Protein AF-A0A4R4TGH1-F1 (afdb_monomer_lite)

Foldseek 3Di:
DDDDPPPPVDCVVVLLVVLQVLLQLLLVLQLLVVCVVVVNAPPDDQDPVNVVVSVCSRCVSSVVSNVVSVVLVVCCVVVVDPPVVSVVVVVVVSVVSCVVSVNPDVVSSVVSVCVRVVPD

pLDDT: mean 81.77, std 14.86, range [35.5, 95.19]

Organism: NCBI:txid402648

Secondary structure (DSSP, 8-state):
----------HHHHHHHHHHHHHHHHHHHHHHHHHHHHT--TTS---HHHHHHHHHHHHHHHHHHHHHHHHHHHHHHTTSS-HHHHHHHHHHHHHHHHHHTT--SHHHHHHHHHHHTT--

Radius of gyration: 18.56 Å; chains: 1; bounding box: 61×30×47 Å

Structure (mmCIF, N/CA/C/O backbone):
data_AF-A0A4R4TGH1-F1
#
_entry.id   AF-A0A4R4TGH1-F1
#
loop_
_atom_site.group_PDB
_atom_site.id
_atom_site.type_symbol
_atom_site.label_atom_id
_atom_site.label_alt_id
_atom_site.label_comp_id
_atom_site.label_asym_id
_atom_site.label_entity_id
_atom_site.label_seq_id
_atom_site.pdbx_PDB_ins_code
_atom_site.Cartn_x
_atom_site.Cartn_y
_atom_site.Cartn_z
_atom_site.occupancy
_atom_site.B_iso_or_equiv
_atom_site.auth_seq_id
_atom_site.auth_comp_id
_atom_site.auth_asym_id
_atom_site.auth_atom_id
_atom_site.pdbx_PDB_model_num
ATOM 1 N N . MET A 1 1 ? 42.686 -12.532 -4.800 1.00 55.31 1 MET A N 1
ATOM 2 C CA . MET A 1 1 ? 41.996 -11.251 -4.507 1.00 55.31 1 MET A CA 1
ATOM 3 C C . MET A 1 1 ? 42.552 -10.219 -5.478 1.00 55.31 1 MET A C 1
ATOM 5 O O . MET A 1 1 ? 43.760 -10.275 -5.678 1.00 55.31 1 MET A O 1
ATOM 9 N N . PRO A 1 2 ? 41.733 -9.407 -6.171 1.00 48.12 2 PRO A N 1
ATOM 10 C CA . PRO A 1 2 ? 40.623 -8.595 -5.648 1.00 48.12 2 PRO A CA 1
ATOM 11 C C . PRO A 1 2 ? 39.264 -9.034 -6.239 1.00 48.12 2 PRO A C 1
ATOM 13 O O . PRO A 1 2 ? 39.222 -9.663 -7.284 1.00 48.12 2 PRO A O 1
ATOM 16 N N . GLY A 1 3 ? 38.116 -8.861 -5.589 1.00 48.56 3 GLY A N 1
ATOM 17 C CA . GLY A 1 3 ? 37.700 -7.677 -4.844 1.00 48.56 3 GLY A CA 1
ATOM 18 C C . GLY A 1 3 ? 36.725 -6.895 -5.723 1.00 48.56 3 GLY A C 1
ATOM 19 O O . GLY A 1 3 ? 37.074 -5.852 -6.255 1.00 48.56 3 GLY A O 1
ATOM 20 N N . GLY A 1 4 ? 35.533 -7.450 -5.925 1.00 35.50 4 GLY A N 1
ATOM 21 C CA . GLY A 1 4 ? 34.430 -6.779 -6.593 1.00 35.50 4 GLY A CA 1
ATOM 22 C C . GLY A 1 4 ? 33.184 -7.080 -5.791 1.00 35.50 4 GLY A C 1
ATOM 23 O O . GLY A 1 4 ? 32.530 -8.086 -6.043 1.00 35.50 4 GLY A O 1
ATOM 24 N N . ASN A 1 5 ? 32.918 -6.258 -4.774 1.00 50.31 5 ASN A N 1
ATOM 25 C CA . ASN A 1 5 ? 31.592 -6.172 -4.184 1.00 50.31 5 ASN A CA 1
ATOM 26 C C . ASN A 1 5 ? 30.646 -5.829 -5.326 1.00 50.31 5 ASN A C 1
ATOM 28 O O . ASN A 1 5 ? 30.529 -4.672 -5.729 1.00 50.31 5 ASN A O 1
ATOM 32 N N . GLU A 1 6 ? 30.015 -6.858 -5.873 1.00 45.34 6 GLU A N 1
ATOM 33 C CA . GLU A 1 6 ? 28.875 -6.725 -6.750 1.00 45.34 6 GLU A CA 1
ATOM 34 C C . GLU A 1 6 ? 27.712 -6.283 -5.858 1.00 45.34 6 GLU A C 1
ATOM 36 O O . GLU A 1 6 ? 26.822 -7.050 -5.504 1.00 45.34 6 GLU A O 1
ATOM 41 N N . ASN A 1 7 ? 27.763 -5.016 -5.446 1.00 49.09 7 ASN A N 1
ATOM 42 C CA . ASN A 1 7 ? 26.604 -4.254 -5.028 1.00 49.09 7 ASN A CA 1
ATOM 43 C C . ASN A 1 7 ? 25.741 -4.114 -6.291 1.00 49.09 7 ASN A C 1
ATOM 45 O O . ASN A 1 7 ? 25.708 -3.076 -6.946 1.00 49.09 7 ASN A O 1
ATOM 49 N N . ARG A 1 8 ? 25.104 -5.212 -6.714 1.00 47.88 8 ARG A N 1
ATOM 50 C CA . ARG A 1 8 ? 23.923 -5.114 -7.556 1.00 47.88 8 ARG A CA 1
ATOM 51 C C . ARG A 1 8 ? 22.886 -4.519 -6.635 1.00 47.88 8 ARG A C 1
ATOM 53 O O . ARG A 1 8 ? 22.317 -5.238 -5.822 1.00 47.88 8 ARG A O 1
ATOM 60 N N . ASP A 1 9 ? 22.717 -3.207 -6.723 1.00 50.16 9 ASP A N 1
ATOM 61 C CA . ASP A 1 9 ? 21.556 -2.512 -6.197 1.00 50.16 9 ASP A CA 1
ATOM 62 C C . ASP A 1 9 ? 20.331 -3.321 -6.626 1.00 50.16 9 ASP A C 1
ATOM 64 O O . ASP A 1 9 ? 19.939 -3.307 -7.791 1.00 50.16 9 ASP A O 1
ATOM 68 N N . GLU A 1 10 ? 19.795 -4.147 -5.730 1.00 52.00 10 GLU A N 1
ATOM 69 C CA . GLU A 1 10 ? 18.596 -4.916 -5.993 1.00 52.00 10 GLU A CA 1
ATOM 70 C C . GLU A 1 10 ? 17.428 -3.958 -5.762 1.00 52.00 10 GLU A C 1
ATOM 72 O O . GLU A 1 10 ? 17.018 -3.765 -4.613 1.00 52.00 10 GLU A O 1
ATOM 77 N N . PRO A 1 11 ? 16.791 -3.395 -6.811 1.00 58.25 11 PRO A N 1
ATOM 78 C CA . PRO A 1 11 ? 15.574 -2.613 -6.620 1.00 58.25 11 PRO A CA 1
ATOM 79 C C . PRO A 1 11 ? 14.442 -3.467 -6.022 1.00 58.25 11 PRO A C 1
ATOM 81 O O . PRO A 1 11 ? 13.392 -2.940 -5.682 1.00 58.25 11 PRO A O 1
ATOM 84 N N . GLY A 1 12 ? 14.636 -4.786 -5.873 1.00 70.75 12 GLY A N 1
ATOM 85 C CA . GLY A 1 12 ? 13.684 -5.702 -5.259 1.00 70.75 12 GLY A CA 1
ATOM 86 C C . GLY A 1 12 ? 13.254 -5.276 -3.858 1.00 70.75 12 GLY A C 1
ATOM 87 O O . GLY A 1 12 ? 12.053 -5.247 -3.605 1.00 70.75 12 GLY A O 1
ATOM 88 N N . LEU A 1 13 ? 14.190 -4.891 -2.981 1.00 80.38 13 LEU A N 1
ATOM 89 C CA . LEU A 1 13 ? 13.850 -4.510 -1.605 1.00 80.38 13 LEU A CA 1
ATOM 90 C C . LEU A 1 13 ? 13.106 -3.171 -1.554 1.00 80.38 13 LEU A C 1
ATOM 92 O O . LEU A 1 13 ? 12.076 -3.062 -0.896 1.00 80.38 13 LEU A O 1
ATOM 96 N N . ALA A 1 14 ? 13.595 -2.164 -2.281 1.00 83.69 14 ALA A N 1
ATOM 97 C CA . ALA A 1 14 ? 12.960 -0.850 -2.325 1.00 83.69 14 ALA A CA 1
ATOM 98 C C . ALA A 1 14 ? 11.541 -0.928 -2.912 1.00 83.69 14 ALA A C 1
ATOM 100 O O . ALA A 1 14 ? 10.605 -0.368 -2.349 1.00 83.69 14 ALA A O 1
ATOM 101 N N . LEU A 1 15 ? 11.351 -1.676 -4.005 1.00 84.31 15 LEU A N 1
ATOM 102 C CA . LEU A 1 15 ? 10.029 -1.862 -4.610 1.00 84.31 15 LEU A CA 1
ATOM 103 C C . LEU A 1 15 ? 9.101 -2.647 -3.685 1.00 84.31 15 LEU A C 1
ATOM 105 O O . LEU A 1 15 ? 7.942 -2.274 -3.540 1.00 84.31 15 LEU A O 1
ATOM 109 N N . PHE A 1 16 ? 9.609 -3.694 -3.032 1.00 88.38 16 PHE A N 1
ATOM 110 C CA . PHE A 1 16 ? 8.865 -4.431 -2.014 1.00 88.38 16 PHE A CA 1
ATOM 111 C C . PHE A 1 16 ? 8.378 -3.499 -0.899 1.00 88.38 16 PHE A C 1
ATOM 113 O O . PHE A 1 16 ? 7.194 -3.512 -0.568 1.00 88.38 16 PHE A O 1
ATOM 120 N N . LEU A 1 17 ? 9.260 -2.638 -0.382 1.00 89.94 17 LEU A N 1
ATOM 121 C CA . LEU A 1 17 ? 8.922 -1.662 0.651 1.00 89.94 17 LEU A CA 1
ATOM 122 C C . LEU A 1 17 ? 7.838 -0.683 0.195 1.00 89.94 17 LEU A C 1
ATOM 124 O O . LEU A 1 17 ? 6.905 -0.444 0.954 1.00 89.94 17 LEU A O 1
ATOM 128 N N . VAL A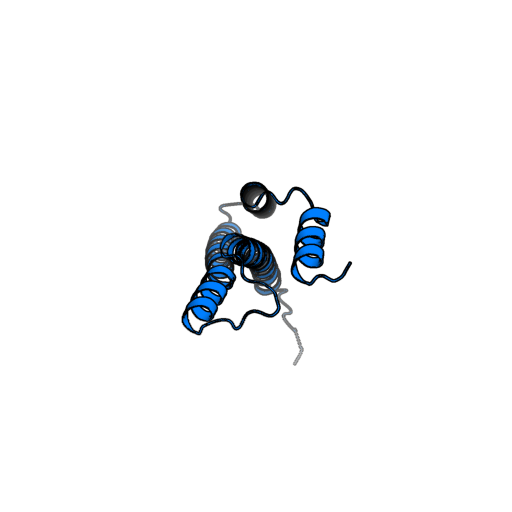 1 18 ? 7.901 -0.165 -1.035 1.00 91.12 18 VAL A N 1
ATOM 129 C CA . VAL A 1 18 ? 6.873 0.755 -1.557 1.00 91.12 18 VAL A CA 1
ATOM 130 C C . VAL A 1 18 ? 5.488 0.101 -1.561 1.00 91.12 18 VAL A C 1
ATOM 132 O O . VAL A 1 18 ? 4.521 0.705 -1.099 1.00 91.12 18 VAL A O 1
ATOM 135 N N . TRP A 1 19 ? 5.379 -1.147 -2.025 1.00 93.19 19 TRP A N 1
ATOM 136 C CA . TRP A 1 19 ? 4.102 -1.870 -2.015 1.00 93.19 19 TRP A CA 1
ATOM 137 C C . TRP A 1 19 ? 3.637 -2.237 -0.603 1.00 93.19 19 TRP A C 1
ATOM 139 O O . TRP A 1 19 ? 2.437 -2.185 -0.334 1.00 93.19 19 TRP A O 1
ATOM 149 N N . CYS A 1 20 ? 4.564 -2.564 0.304 1.00 91.56 20 CYS A N 1
ATOM 150 C CA . CYS A 1 20 ? 4.252 -2.782 1.716 1.00 91.56 20 CYS A CA 1
ATOM 151 C C . CYS A 1 20 ? 3.681 -1.526 2.368 1.00 91.56 20 CYS A C 1
ATOM 153 O O . CYS A 1 20 ? 2.642 -1.609 3.014 1.00 91.56 20 CYS A O 1
ATOM 155 N N . VAL A 1 21 ? 4.327 -0.373 2.173 1.00 92.50 21 VAL A N 1
ATOM 156 C CA . VAL A 1 21 ? 3.865 0.908 2.720 1.00 92.50 21 VAL A CA 1
ATOM 157 C C . VAL A 1 21 ? 2.488 1.249 2.164 1.00 92.50 21 VAL A C 1
ATOM 159 O O . VAL A 1 21 ? 1.587 1.552 2.938 1.00 92.50 21 VAL A O 1
ATOM 162 N N . LEU A 1 22 ? 2.286 1.122 0.849 1.00 92.69 22 LEU A N 1
ATOM 163 C CA . LEU A 1 22 ? 0.984 1.384 0.235 1.00 92.69 22 LEU A CA 1
ATOM 164 C C . LEU A 1 22 ? -0.111 0.478 0.813 1.00 92.69 22 LEU A C 1
ATOM 166 O O . LEU A 1 22 ? -1.181 0.956 1.183 1.00 92.69 22 LEU A O 1
ATOM 170 N N . GLY A 1 23 ? 0.159 -0.823 0.927 1.00 93.06 23 GLY A N 1
ATOM 171 C CA . GLY A 1 23 ? -0.799 -1.761 1.501 1.00 93.06 23 GLY A CA 1
ATOM 172 C C . GLY A 1 23 ? -1.068 -1.527 2.978 1.00 93.06 23 GLY A C 1
ATOM 173 O O . GLY A 1 23 ? -2.207 -1.679 3.405 1.00 93.06 23 GLY A O 1
ATOM 174 N N . PHE A 1 24 ? -0.057 -1.114 3.738 1.00 93.38 24 PHE A N 1
ATOM 175 C CA . PHE A 1 24 ? -0.217 -0.804 5.150 1.00 93.38 24 PHE A CA 1
ATOM 176 C C . PHE A 1 24 ? -1.074 0.443 5.346 1.00 93.38 24 PHE A C 1
ATOM 178 O O . PHE A 1 24 ? -1.988 0.415 6.158 1.00 93.38 24 PHE A O 1
ATOM 185 N N . VAL A 1 25 ? -0.847 1.500 4.559 1.00 91.56 25 VAL A N 1
ATOM 186 C CA . VAL A 1 25 ? -1.680 2.713 4.583 1.00 91.56 25 VAL A CA 1
ATOM 187 C C . VAL A 1 25 ? -3.139 2.365 4.276 1.00 91.56 25 VAL A C 1
ATOM 189 O O . VAL A 1 25 ? -4.026 2.723 5.041 1.00 91.56 25 VAL A O 1
ATOM 192 N N . VAL A 1 26 ? -3.390 1.592 3.215 1.00 92.44 26 VAL A N 1
ATOM 193 C CA . VAL A 1 26 ? -4.748 1.154 2.840 1.00 92.44 26 VAL A CA 1
ATOM 194 C C . VAL A 1 26 ? -5.392 0.296 3.936 1.00 92.44 26 VAL A C 1
ATOM 196 O O . VAL A 1 26 ? -6.541 0.530 4.304 1.00 92.44 26 VAL A O 1
ATOM 199 N N . GLY A 1 27 ? -4.667 -0.692 4.470 1.00 92.81 27 GLY A N 1
ATOM 200 C CA . GLY A 1 27 ? -5.164 -1.570 5.533 1.00 92.81 27 GLY A CA 1
ATOM 201 C C . GLY A 1 27 ? -5.422 -0.833 6.843 1.00 92.81 27 GLY A C 1
ATOM 202 O O . GLY A 1 27 ? -6.414 -1.097 7.519 1.00 92.81 27 GLY A O 1
ATOM 203 N N . TRP A 1 28 ? -4.578 0.140 7.174 1.00 90.56 28 TRP A N 1
ATOM 204 C CA . TRP A 1 28 ? -4.757 0.996 8.337 1.00 90.56 28 TRP A CA 1
ATOM 205 C C . TRP A 1 28 ? -6.015 1.858 8.213 1.00 90.56 28 TRP A C 1
ATOM 207 O O . TRP A 1 28 ? -6.858 1.839 9.107 1.00 90.56 28 TRP A O 1
ATOM 217 N N . THR A 1 29 ? -6.197 2.554 7.088 1.00 90.00 29 THR A N 1
ATOM 218 C CA . THR A 1 29 ? -7.408 3.353 6.840 1.00 90.00 29 THR A CA 1
ATOM 219 C C . THR A 1 29 ? -8.672 2.493 6.901 1.00 90.00 29 THR A C 1
ATOM 221 O O . THR A 1 29 ? -9.672 2.900 7.491 1.00 90.00 29 THR A O 1
ATOM 224 N N . LEU A 1 30 ? -8.638 1.273 6.350 1.00 90.62 30 LEU A N 1
ATOM 225 C CA . LEU A 1 30 ? -9.757 0.335 6.469 1.00 90.62 30 LEU A CA 1
ATOM 226 C C . LEU A 1 30 ? -10.049 -0.044 7.923 1.00 90.62 30 LEU A C 1
ATOM 228 O O . LEU A 1 30 ? -11.217 -0.113 8.294 1.00 90.62 30 LEU A O 1
ATOM 232 N N . ASN A 1 31 ? -9.021 -0.258 8.743 1.00 91.06 31 ASN A N 1
ATOM 233 C CA . ASN A 1 31 ? -9.192 -0.553 10.164 1.00 91.06 31 ASN A CA 1
ATOM 234 C C . ASN A 1 31 ? -9.834 0.603 10.927 1.00 91.06 31 ASN A C 1
ATOM 236 O O . ASN A 1 31 ? -10.767 0.364 11.689 1.00 91.06 31 ASN A O 1
ATOM 240 N N . VAL A 1 32 ? -9.386 1.840 10.696 1.00 87.19 32 VAL A N 1
ATOM 241 C CA . VAL A 1 32 ? -9.985 3.030 11.323 1.00 87.19 32 VAL A CA 1
ATOM 242 C C . VAL A 1 32 ? -11.470 3.118 10.975 1.00 87.19 32 VAL A C 1
ATOM 244 O O . VAL A 1 32 ? -12.314 3.286 11.853 1.00 87.19 32 VAL A O 1
ATOM 247 N N . ARG A 1 33 ? -11.818 2.917 9.702 1.00 86.81 33 ARG A N 1
ATOM 248 C CA . ARG A 1 33 ? -13.214 2.943 9.247 1.00 86.81 33 ARG A CA 1
ATOM 249 C C . ARG A 1 33 ? -14.039 1.790 9.783 1.00 86.81 33 ARG A C 1
ATOM 251 O O . ARG A 1 33 ? -15.199 1.981 10.134 1.00 86.81 33 ARG A O 1
ATOM 258 N N . TYR A 1 34 ? -13.446 0.606 9.858 1.00 88.12 34 TYR A N 1
ATOM 259 C CA . TYR A 1 34 ? -14.084 -0.552 10.459 1.00 88.12 34 TYR A CA 1
ATOM 260 C C . TYR A 1 34 ? -14.397 -0.287 11.937 1.00 88.12 34 TYR A C 1
ATOM 262 O O . TYR A 1 34 ? -15.550 -0.441 12.337 1.00 88.12 34 TYR A O 1
ATOM 270 N N . ALA A 1 35 ? -13.430 0.215 12.712 1.00 87.25 35 ALA A N 1
ATOM 271 C CA . ALA A 1 35 ? -13.629 0.590 14.111 1.00 87.25 35 ALA A CA 1
ATOM 272 C C . ALA A 1 35 ? -14.737 1.644 14.268 1.00 87.25 35 ALA A C 1
ATOM 274 O O . ALA A 1 35 ? -15.674 1.431 15.035 1.00 87.25 35 ALA A O 1
ATOM 275 N N . GLN A 1 36 ? -14.703 2.715 13.464 1.00 85.44 36 GLN A N 1
ATOM 276 C CA . GLN A 1 36 ? -15.749 3.745 13.446 1.00 85.44 36 GLN A CA 1
ATOM 277 C C . GLN A 1 36 ? -17.134 3.168 13.116 1.00 85.44 36 GLN A C 1
ATOM 279 O O . GLN A 1 36 ? -18.117 3.521 13.761 1.00 85.44 36 GLN A O 1
ATOM 284 N N . SER A 1 37 ? -17.224 2.261 12.138 1.00 86.12 37 SER A N 1
ATOM 285 C CA . SER A 1 37 ? -18.494 1.636 11.739 1.00 86.12 37 SER A CA 1
ATOM 286 C C . SER A 1 37 ? -19.068 0.700 12.804 1.00 86.12 37 SER A C 1
ATOM 288 O O . SER A 1 37 ? -20.285 0.561 12.909 1.00 86.12 37 SER A O 1
ATOM 290 N N . MET A 1 38 ? -18.194 0.087 13.604 1.00 87.00 38 MET A N 1
ATOM 291 C CA . MET A 1 38 ? -18.558 -0.806 14.702 1.00 87.00 38 MET A CA 1
ATOM 292 C C . MET A 1 38 ? -18.759 -0.058 16.026 1.00 87.00 38 MET A C 1
ATOM 294 O O . MET A 1 38 ? -19.155 -0.678 17.009 1.00 87.00 38 MET A O 1
ATOM 298 N N . GLY A 1 39 ? -18.498 1.254 16.057 1.00 84.94 39 GLY A N 1
ATOM 299 C CA . GLY A 1 39 ? -18.573 2.069 17.268 1.00 84.94 39 GLY A CA 1
ATOM 300 C C . GLY A 1 39 ? -17.518 1.712 18.316 1.00 84.94 39 GLY A C 1
ATOM 301 O O . GLY A 1 39 ? -17.761 1.954 19.491 1.00 84.94 39 GLY A O 1
ATOM 302 N N . ILE A 1 40 ? -16.388 1.125 17.900 1.00 84.56 40 ILE A N 1
ATOM 303 C CA . ILE A 1 40 ? -15.290 0.732 18.791 1.00 84.56 40 ILE A CA 1
ATOM 304 C C . ILE A 1 40 ? -14.461 1.978 19.108 1.00 84.56 40 ILE A C 1
ATOM 306 O O . ILE A 1 40 ? -13.848 2.568 18.213 1.00 84.56 40 ILE A O 1
ATOM 310 N N . GLY A 1 41 ? -14.471 2.379 20.373 1.00 79.88 41 GLY A N 1
ATOM 311 C CA . GLY A 1 41 ? -13.649 3.449 20.915 1.00 79.88 41 GLY A CA 1
ATOM 312 C C . GLY A 1 41 ? -12.252 2.972 21.336 1.00 79.88 41 GLY A C 1
ATOM 313 O O . GLY A 1 41 ? -12.008 1.775 21.477 1.00 79.88 41 GLY A O 1
ATOM 314 N N . PRO A 1 42 ? -11.319 3.906 21.584 1.00 74.69 42 PRO A N 1
ATOM 315 C CA . PRO A 1 42 ? -9.950 3.583 21.994 1.00 74.69 42 PRO A CA 1
ATOM 316 C C . PRO A 1 42 ? -9.855 2.900 23.369 1.00 74.69 42 PRO A C 1
ATOM 318 O O . PRO A 1 42 ? -8.848 2.258 23.657 1.00 74.69 42 PRO A O 1
ATOM 321 N N . GLU A 1 43 ? -10.887 3.022 24.209 1.00 78.62 43 GLU A N 1
ATOM 322 C CA . GLU A 1 43 ? -10.947 2.398 25.539 1.00 78.62 43 GLU A CA 1
ATOM 323 C C . GLU A 1 43 ? -11.695 1.055 25.548 1.00 78.62 43 GLU A C 1
ATOM 325 O O . GLU A 1 43 ? -11.738 0.383 26.579 1.00 78.62 43 GLU A O 1
ATOM 330 N N . ASP A 1 44 ? -12.274 0.649 24.414 1.00 82.25 44 ASP A N 1
ATOM 331 C CA . ASP A 1 44 ? -13.037 -0.591 24.334 1.00 82.25 44 ASP A CA 1
ATOM 332 C C . ASP A 1 44 ? -12.109 -1.809 24.308 1.00 82.25 44 ASP A C 1
ATOM 334 O O . ASP A 1 44 ? -11.108 -1.869 23.586 1.00 82.25 44 ASP A O 1
ATOM 338 N N . GLU A 1 45 ? -12.468 -2.828 25.086 1.00 83.62 45 GLU A N 1
ATOM 339 C CA . GLU A 1 45 ? -11.719 -4.076 25.131 1.00 83.62 45 GLU A CA 1
ATOM 340 C C . GLU A 1 45 ? -11.958 -4.871 23.837 1.00 83.62 45 GLU A C 1
ATOM 342 O O . GLU A 1 45 ? -13.064 -5.342 23.558 1.00 83.62 45 GLU A O 1
ATOM 347 N N . ILE A 1 46 ? -10.911 -5.010 23.019 1.00 84.06 46 ILE A N 1
ATOM 348 C CA . ILE A 1 46 ? -10.998 -5.705 21.732 1.00 84.06 46 ILE A CA 1
ATOM 349 C C . ILE A 1 46 ? -11.088 -7.213 21.975 1.00 84.06 46 ILE A C 1
ATOM 351 O O . ILE A 1 46 ? -10.164 -7.833 22.509 1.00 84.06 46 ILE A O 1
ATOM 355 N N . SER A 1 47 ? -12.183 -7.830 21.527 1.00 88.62 47 SER A N 1
ATOM 356 C CA . SER A 1 47 ? -12.336 -9.284 21.618 1.00 88.62 47 SER A CA 1
ATOM 357 C C . SER A 1 47 ? -11.319 -10.012 20.727 1.00 88.62 47 SER A C 1
ATOM 359 O O . SER A 1 47 ? -10.862 -9.488 19.709 1.00 88.62 47 SER A O 1
ATOM 361 N N . GLY A 1 48 ? -10.988 -11.266 21.053 1.00 89.06 48 GLY A N 1
ATOM 362 C CA . GLY A 1 48 ? -10.068 -12.063 20.228 1.00 89.06 48 GLY A CA 1
ATOM 363 C C . GLY A 1 48 ? -10.531 -12.216 18.770 1.00 89.06 48 GLY A C 1
ATOM 364 O O . GLY A 1 48 ? -9.711 -12.216 17.852 1.00 89.06 48 GLY A O 1
ATOM 365 N N . GLU A 1 49 ? -11.845 -12.277 18.541 1.00 88.38 49 GLU A N 1
ATOM 366 C CA . GLU A 1 49 ? -12.429 -12.309 17.195 1.00 88.38 49 GLU A CA 1
ATOM 367 C C . GLU A 1 49 ? -12.243 -10.974 16.465 1.00 88.38 49 GLU A C 1
ATOM 369 O O . GLU A 1 49 ? -11.833 -10.956 15.304 1.00 88.38 49 GLU A O 1
ATOM 374 N N . GLN A 1 50 ? -12.473 -9.850 17.149 1.00 87.88 50 GLN A N 1
ATOM 375 C CA . GLN A 1 50 ? -12.245 -8.522 16.580 1.00 87.88 50 GLN A CA 1
ATOM 376 C C . GLN A 1 50 ? -10.770 -8.320 16.233 1.00 87.88 50 GLN A C 1
ATOM 378 O O . GLN A 1 50 ? -10.467 -7.846 15.141 1.00 87.88 50 GLN A O 1
ATOM 383 N N . PHE A 1 51 ? -9.847 -8.750 17.097 1.00 90.25 51 PHE A N 1
ATOM 384 C CA . PHE A 1 51 ? -8.411 -8.686 16.825 1.00 90.25 51 PHE A CA 1
ATOM 385 C C . PHE A 1 51 ? -8.023 -9.460 15.557 1.00 90.25 51 PHE A C 1
ATOM 387 O O . PHE A 1 51 ? -7.222 -8.980 14.746 1.00 90.25 51 PHE A O 1
ATOM 394 N N . ALA A 1 52 ? -8.614 -10.641 15.348 1.00 92.44 52 ALA A N 1
ATOM 395 C CA . ALA A 1 52 ? -8.405 -11.413 14.129 1.00 92.44 52 ALA A CA 1
ATOM 396 C C . ALA A 1 52 ? -8.908 -10.651 12.891 1.00 92.44 52 ALA A C 1
ATOM 398 O O . ALA A 1 52 ? -8.198 -10.581 11.886 1.00 92.44 52 ALA A O 1
ATOM 399 N N . VAL A 1 53 ? -10.084 -10.021 12.973 1.00 92.75 53 VAL A N 1
ATOM 400 C CA . VAL A 1 53 ? -10.634 -9.199 11.883 1.00 92.75 53 VAL A CA 1
ATOM 401 C C . VAL A 1 53 ? -9.745 -7.985 11.595 1.00 92.75 53 VAL A C 1
ATOM 403 O O . VAL A 1 53 ? -9.356 -7.797 10.443 1.00 92.75 53 VAL A O 1
ATOM 406 N N . PHE A 1 54 ? -9.336 -7.224 12.615 1.00 90.56 54 PHE A N 1
ATOM 407 C CA . PHE A 1 54 ? -8.417 -6.085 12.473 1.00 90.56 54 PHE A CA 1
ATOM 408 C C . PHE A 1 54 ? -7.087 -6.492 11.825 1.00 90.56 54 PHE A C 1
ATOM 410 O O . PHE A 1 54 ? -6.561 -5.790 10.958 1.00 90.56 54 PHE A O 1
ATOM 417 N N . SER A 1 55 ? -6.551 -7.654 12.202 1.00 93.06 55 SER A N 1
ATOM 418 C CA . SER A 1 55 ? -5.315 -8.188 11.624 1.00 93.06 55 SER A CA 1
ATOM 419 C C . SER A 1 55 ? -5.488 -8.554 10.148 1.00 93.06 55 SER A C 1
ATOM 421 O O . SER A 1 55 ? -4.624 -8.249 9.325 1.00 93.06 55 SER A O 1
ATOM 423 N N . VAL A 1 56 ? -6.611 -9.184 9.787 1.00 95.19 56 VAL A N 1
ATOM 424 C CA . VAL A 1 56 ? -6.913 -9.539 8.393 1.00 95.19 56 VAL A CA 1
ATOM 425 C C . VAL A 1 56 ? -7.112 -8.286 7.548 1.00 95.19 56 VAL A C 1
ATOM 427 O O . VAL A 1 56 ? -6.531 -8.196 6.470 1.00 95.19 56 VAL A O 1
ATOM 430 N N . ILE A 1 57 ? -7.875 -7.308 8.034 1.00 93.38 57 ILE A N 1
ATOM 431 C CA . ILE A 1 57 ? -8.107 -6.043 7.329 1.00 93.38 57 ILE A CA 1
ATOM 432 C C . ILE A 1 57 ? -6.787 -5.284 7.120 1.00 93.38 57 ILE A C 1
ATOM 434 O O . ILE A 1 57 ? -6.567 -4.738 6.039 1.00 93.38 57 ILE A O 1
ATOM 438 N N . LEU A 1 58 ? -5.873 -5.315 8.095 1.00 92.19 58 LEU A N 1
ATOM 439 C CA . LEU A 1 58 ? -4.559 -4.680 7.974 1.00 92.19 58 LEU A CA 1
ATOM 440 C C . LEU A 1 58 ? -3.655 -5.376 6.948 1.00 92.19 58 LEU A C 1
ATOM 442 O O . LEU A 1 58 ? -3.010 -4.726 6.127 1.00 92.19 58 LEU A O 1
ATOM 446 N N . LEU A 1 59 ? -3.571 -6.708 7.010 1.00 93.38 59 LEU A N 1
ATOM 447 C CA . LEU A 1 59 ? -2.571 -7.482 6.269 1.00 93.38 59 LEU A CA 1
ATOM 448 C C . LEU A 1 59 ? -3.046 -7.928 4.882 1.00 93.38 59 LEU A C 1
ATOM 450 O O . LEU A 1 59 ? -2.219 -8.133 3.985 1.00 93.38 59 LEU A O 1
ATOM 454 N N . ALA A 1 60 ? -4.355 -8.078 4.668 1.00 93.94 60 ALA A N 1
ATOM 455 C CA . ALA A 1 60 ? -4.887 -8.507 3.380 1.00 93.94 60 ALA A CA 1
ATOM 456 C C . ALA A 1 60 ? -4.494 -7.544 2.241 1.00 93.94 60 ALA A C 1
ATOM 458 O O . ALA A 1 60 ? -3.957 -8.037 1.241 1.00 93.94 60 ALA A O 1
ATOM 459 N N . PRO A 1 61 ? -4.626 -6.206 2.373 1.00 92.62 61 PRO A N 1
ATOM 460 C CA . PRO A 1 61 ? -4.190 -5.269 1.340 1.00 92.62 61 PRO A CA 1
ATOM 461 C C . PRO A 1 61 ? -2.694 -5.377 1.039 1.00 92.62 61 PRO A C 1
ATOM 463 O O . PRO A 1 61 ? -2.317 -5.462 -0.129 1.00 92.62 61 PRO A O 1
ATOM 466 N N . VAL A 1 62 ? -1.842 -5.478 2.069 1.00 94.06 62 VAL A N 1
ATOM 467 C CA . VAL A 1 62 ? -0.388 -5.683 1.913 1.00 94.06 62 VAL A CA 1
ATOM 468 C C . VAL A 1 62 ? -0.105 -6.900 1.034 1.00 94.06 62 VAL A C 1
ATOM 470 O O . VAL A 1 62 ? 0.657 -6.816 0.069 1.00 94.06 62 VAL A O 1
ATOM 473 N N . SER A 1 63 ? -0.768 -8.026 1.308 1.00 92.25 63 SER A N 1
ATOM 474 C CA . SER A 1 63 ? -0.579 -9.254 0.531 1.00 92.25 63 SER A CA 1
ATOM 475 C C . SER A 1 63 ? -0.988 -9.104 -0.942 1.00 92.25 63 SER A C 1
ATOM 477 O O . SER A 1 63 ? -0.307 -9.625 -1.831 1.00 92.25 63 SER A O 1
ATOM 479 N N . VAL A 1 64 ? -2.071 -8.369 -1.219 1.00 94.31 64 VAL A N 1
ATOM 480 C CA . VAL A 1 64 ? -2.579 -8.129 -2.577 1.00 94.31 64 VAL A CA 1
ATOM 481 C C . VAL A 1 64 ? -1.616 -7.232 -3.350 1.00 94.31 64 VAL A C 1
ATOM 483 O O . VAL A 1 64 ? -1.189 -7.594 -4.449 1.00 94.31 64 VAL A O 1
ATOM 486 N N . PHE A 1 65 ? -1.204 -6.108 -2.764 1.00 92.38 65 PHE A N 1
ATOM 487 C CA . PHE A 1 65 ? -0.280 -5.172 -3.403 1.00 92.38 65 PHE A CA 1
ATOM 488 C C . PHE A 1 65 ? 1.092 -5.786 -3.669 1.00 92.38 65 PHE A C 1
ATOM 490 O O . PHE A 1 65 ? 1.647 -5.592 -4.749 1.00 92.38 65 PHE A O 1
ATOM 497 N N . LEU A 1 66 ? 1.612 -6.606 -2.752 1.00 92.31 66 LEU A N 1
ATOM 498 C CA . LEU A 1 66 ? 2.862 -7.335 -2.973 1.00 92.31 66 LEU A CA 1
ATOM 499 C C . LEU A 1 66 ? 2.784 -8.301 -4.159 1.00 92.31 66 LEU A C 1
ATOM 501 O O . LEU A 1 66 ? 3.742 -8.417 -4.927 1.00 92.31 66 LEU A O 1
ATOM 505 N N . ARG A 1 67 ? 1.649 -8.984 -4.348 1.00 93.94 67 ARG A N 1
ATOM 506 C CA . ARG A 1 67 ? 1.447 -9.869 -5.507 1.00 93.94 67 ARG A CA 1
ATOM 507 C C . ARG A 1 67 ? 1.406 -9.078 -6.811 1.00 93.94 67 ARG A C 1
ATOM 509 O O . ARG A 1 67 ? 2.065 -9.485 -7.767 1.00 93.94 67 ARG A O 1
ATOM 516 N N . ILE A 1 68 ? 0.696 -7.949 -6.828 1.00 92.44 68 ILE A N 1
ATOM 517 C CA . ILE A 1 68 ? 0.633 -7.040 -7.983 1.00 92.44 68 ILE A CA 1
ATOM 518 C C . ILE A 1 68 ? 2.036 -6.522 -8.322 1.00 92.44 68 ILE A C 1
ATOM 520 O O . ILE A 1 68 ? 2.502 -6.678 -9.452 1.00 92.44 68 ILE A O 1
ATOM 524 N N . GLY A 1 69 ? 2.749 -5.989 -7.330 1.00 90.62 69 GLY A N 1
ATOM 525 C CA . GLY A 1 69 ? 4.108 -5.482 -7.484 1.00 90.62 69 GLY A CA 1
ATOM 526 C C . GLY A 1 69 ? 5.097 -6.539 -7.961 1.00 90.62 69 GLY A C 1
ATOM 527 O O . GLY A 1 69 ? 5.905 -6.286 -8.855 1.00 90.62 69 GLY A O 1
ATOM 528 N N . GLY A 1 70 ? 4.995 -7.757 -7.427 1.00 89.62 70 GLY A N 1
ATOM 529 C CA . GLY A 1 70 ? 5.810 -8.890 -7.854 1.00 89.62 70 GLY A CA 1
ATOM 530 C C . GLY A 1 70 ? 5.534 -9.323 -9.296 1.00 89.62 70 GLY A C 1
ATOM 531 O O . GLY A 1 70 ? 6.467 -9.692 -10.011 1.00 89.62 70 GLY A O 1
ATOM 532 N N . GLN A 1 71 ? 4.278 -9.276 -9.750 1.00 91.44 71 GLN A N 1
ATOM 533 C CA . GLN A 1 71 ? 3.920 -9.569 -11.141 1.00 91.44 71 GLN A CA 1
ATOM 534 C C . GLN A 1 71 ? 4.428 -8.478 -12.089 1.00 91.44 71 GLN A C 1
ATOM 536 O O . GLN A 1 71 ? 5.154 -8.796 -13.031 1.00 91.44 71 GLN A O 1
ATOM 541 N N . LEU A 1 72 ? 4.157 -7.207 -11.785 1.00 90.12 72 LEU A N 1
ATOM 542 C CA . LEU A 1 72 ? 4.644 -6.062 -12.560 1.00 90.12 72 LEU A CA 1
ATOM 543 C C . LEU A 1 72 ? 6.177 -6.043 -12.638 1.00 90.12 72 LEU A C 1
ATOM 545 O O . LEU A 1 72 ? 6.751 -5.906 -13.716 1.00 90.12 72 LEU A O 1
ATOM 549 N N . GLY A 1 73 ? 6.863 -6.271 -11.516 1.00 87.50 73 GLY A N 1
ATOM 550 C CA . GLY A 1 73 ? 8.324 -6.334 -11.473 1.00 87.50 73 GLY A CA 1
ATOM 551 C C . GLY A 1 73 ? 8.899 -7.460 -12.340 1.00 87.50 73 GLY A C 1
ATOM 552 O O . GLY A 1 73 ? 9.930 -7.277 -12.992 1.00 87.50 73 GLY A O 1
ATOM 553 N N . LYS A 1 74 ? 8.222 -8.616 -12.416 1.00 89.94 74 LYS A N 1
ATOM 554 C CA . LYS A 1 74 ? 8.606 -9.701 -13.336 1.00 89.94 74 LYS A CA 1
ATOM 555 C C . LYS A 1 74 ? 8.423 -9.296 -14.798 1.00 89.94 74 LYS A C 1
ATOM 557 O O . LYS A 1 74 ? 9.253 -9.670 -15.621 1.00 89.94 74 LYS A O 1
ATOM 562 N N . GLU A 1 75 ? 7.376 -8.550 -15.136 1.00 90.75 75 GLU A N 1
ATOM 563 C CA . GLU A 1 75 ? 7.138 -8.088 -16.509 1.00 90.75 75 GLU A CA 1
ATOM 564 C C . GLU A 1 75 ? 8.157 -7.045 -16.971 1.00 90.75 75 GLU A C 1
ATOM 566 O O . GLU A 1 75 ? 8.641 -7.142 -18.102 1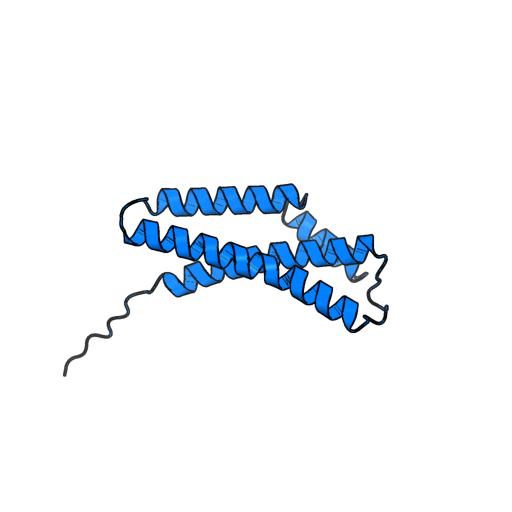.00 90.75 75 GLU A O 1
ATOM 571 N N . VAL A 1 76 ? 8.555 -6.126 -16.085 1.00 90.31 76 VAL A N 1
ATOM 572 C CA . VAL A 1 76 ? 9.645 -5.173 -16.347 1.00 90.31 76 VAL A CA 1
ATOM 573 C C . VAL A 1 76 ? 10.955 -5.916 -16.603 1.00 90.31 76 VAL A C 1
ATOM 575 O O . VAL A 1 76 ? 11.622 -5.672 -17.605 1.00 90.31 76 VAL A O 1
ATOM 578 N N . ARG A 1 77 ? 11.310 -6.884 -15.745 1.00 86.69 77 ARG A N 1
ATOM 579 C CA . ARG A 1 77 ? 12.535 -7.691 -15.918 1.00 86.69 77 ARG A CA 1
ATOM 580 C C . ARG A 1 77 ? 12.523 -8.532 -17.197 1.00 86.69 77 ARG A C 1
ATOM 582 O O . ARG A 1 77 ? 13.580 -8.817 -17.744 1.00 86.69 77 ARG A O 1
ATOM 589 N N . ARG A 1 78 ? 11.340 -8.927 -17.675 1.00 91.19 78 ARG A N 1
ATOM 590 C CA . ARG A 1 78 ? 11.150 -9.627 -18.957 1.00 91.19 78 ARG A CA 1
ATOM 591 C C . ARG A 1 78 ? 11.163 -8.686 -20.168 1.00 91.19 78 ARG A C 1
ATOM 593 O O . ARG A 1 78 ? 11.011 -9.169 -21.284 1.00 91.19 78 ARG A O 1
ATOM 600 N N . GLY A 1 79 ? 11.289 -7.373 -19.963 1.00 90.75 79 GLY A N 1
ATOM 601 C CA . GLY A 1 79 ? 11.271 -6.370 -21.029 1.00 90.75 79 GLY A CA 1
ATOM 602 C C . GLY A 1 79 ? 9.910 -6.198 -21.706 1.00 90.75 79 GLY A C 1
ATOM 603 O O . GLY A 1 79 ? 9.844 -5.625 -22.788 1.00 90.75 79 GLY A O 1
ATOM 604 N N . ARG A 1 80 ? 8.819 -6.700 -21.103 1.00 92.31 80 ARG A N 1
ATOM 605 C CA . ARG A 1 80 ? 7.463 -6.584 -21.678 1.00 92.31 80 ARG A CA 1
ATOM 606 C C . ARG A 1 80 ? 6.851 -5.208 -21.438 1.00 92.31 80 ARG A C 1
ATOM 608 O O . ARG A 1 80 ? 6.022 -4.769 -22.225 1.00 92.31 80 ARG A O 1
ATOM 615 N N . ILE A 1 81 ? 7.263 -4.550 -20.356 1.00 91.88 81 ILE A N 1
ATOM 616 C CA . ILE A 1 81 ? 6.849 -3.197 -19.987 1.00 91.88 81 ILE A CA 1
ATOM 617 C C . ILE A 1 81 ? 8.069 -2.379 -19.563 1.00 91.88 81 ILE A C 1
ATOM 619 O O . ILE A 1 81 ? 9.055 -2.922 -19.062 1.00 91.88 81 ILE A O 1
ATOM 623 N N . SER A 1 82 ? 8.004 -1.064 -19.761 1.00 92.56 82 SER A N 1
ATOM 624 C CA . SER A 1 82 ? 9.055 -0.143 -19.322 1.00 92.56 82 SER A CA 1
ATOM 625 C C . SER A 1 82 ? 8.930 0.188 -17.829 1.00 92.56 82 SER A C 1
ATOM 627 O O . SER A 1 82 ? 7.846 0.091 -17.248 1.00 92.56 82 SER A O 1
ATOM 629 N N . TRP A 1 83 ? 10.016 0.663 -17.210 1.00 89.06 83 TRP A N 1
ATOM 630 C CA . TRP A 1 83 ? 9.967 1.216 -15.848 1.00 89.06 83 TRP A CA 1
ATOM 631 C C . TRP A 1 83 ? 9.014 2.413 -15.724 1.00 89.06 83 TRP A C 1
ATOM 633 O O . TRP A 1 83 ? 8.382 2.577 -14.686 1.00 89.06 83 TRP A O 1
ATOM 643 N N . ALA A 1 84 ? 8.856 3.221 -16.776 1.00 91.69 84 ALA A N 1
ATOM 644 C CA . ALA A 1 84 ? 7.897 4.326 -16.774 1.00 91.69 84 ALA A CA 1
ATOM 645 C C . ALA A 1 84 ? 6.453 3.812 -16.660 1.00 91.69 84 ALA A C 1
ATOM 647 O O . ALA A 1 84 ? 5.674 4.317 -15.854 1.00 91.69 84 ALA A O 1
ATOM 648 N N . THR A 1 85 ? 6.120 2.756 -17.409 1.00 92.31 85 THR A N 1
ATOM 649 C CA . THR A 1 85 ? 4.814 2.087 -17.325 1.00 92.31 85 THR A CA 1
ATOM 650 C C . THR A 1 85 ? 4.580 1.510 -15.931 1.00 92.31 85 THR A C 1
ATOM 652 O O . THR A 1 85 ? 3.510 1.709 -15.372 1.00 92.31 85 THR A O 1
ATOM 655 N N . TYR A 1 86 ? 5.591 0.863 -15.342 1.00 91.75 86 TYR A N 1
ATOM 656 C CA . TYR A 1 86 ? 5.517 0.332 -13.979 1.00 91.75 86 TYR A CA 1
ATO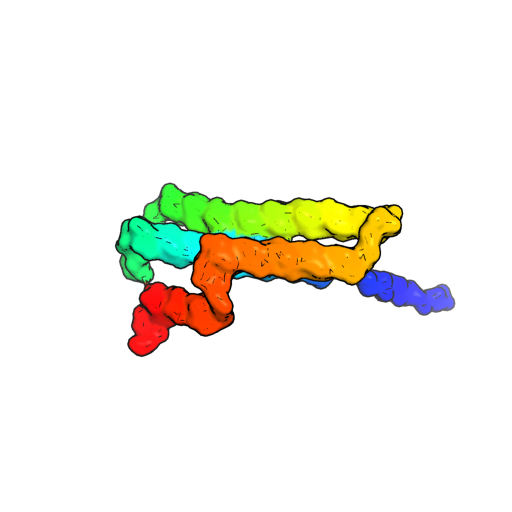M 657 C C . TYR A 1 86 ? 5.123 1.408 -12.958 1.00 91.75 86 TYR A C 1
ATOM 659 O O . TYR A 1 86 ? 4.172 1.221 -12.197 1.00 91.75 86 TYR A O 1
ATOM 667 N N . TRP A 1 87 ? 5.826 2.545 -12.960 1.00 92.44 87 TRP A N 1
ATOM 668 C CA . TRP A 1 87 ? 5.548 3.633 -12.023 1.00 92.44 87 TRP A CA 1
ATOM 669 C C . TRP A 1 87 ? 4.184 4.273 -12.282 1.00 92.44 87 TRP A C 1
ATOM 671 O O . TRP A 1 87 ? 3.453 4.539 -11.333 1.00 92.44 87 TRP A O 1
ATOM 681 N N . ALA A 1 88 ? 3.794 4.446 -13.547 1.00 93.81 88 ALA A N 1
ATOM 682 C CA . ALA A 1 88 ? 2.470 4.954 -13.896 1.00 93.81 88 ALA A CA 1
ATOM 683 C C . ALA A 1 88 ? 1.344 4.037 -13.386 1.00 93.81 88 ALA A C 1
ATOM 685 O O . ALA A 1 88 ? 0.373 4.518 -12.802 1.00 93.81 88 ALA A O 1
ATOM 686 N N . THR A 1 89 ? 1.485 2.716 -13.544 1.00 93.81 89 THR A N 1
ATOM 687 C CA . THR A 1 89 ? 0.520 1.742 -13.015 1.00 93.81 89 THR A CA 1
ATOM 688 C C . THR A 1 89 ? 0.471 1.779 -11.492 1.00 93.81 89 THR A C 1
ATOM 690 O O . THR A 1 89 ? -0.618 1.772 -10.923 1.00 93.81 89 THR A O 1
ATOM 693 N N . LEU A 1 90 ? 1.626 1.867 -10.829 1.00 93.12 90 LEU A N 1
ATOM 694 C CA . LEU A 1 90 ? 1.695 1.995 -9.376 1.00 93.12 90 LEU A CA 1
ATOM 695 C C . LEU A 1 90 ? 0.929 3.231 -8.891 1.00 93.12 90 LEU A C 1
ATOM 697 O O . LEU A 1 90 ? 0.076 3.100 -8.016 1.00 93.12 90 LEU A O 1
ATOM 701 N N . PHE A 1 91 ? 1.170 4.404 -9.486 1.00 93.00 91 PHE A N 1
ATOM 702 C CA . PHE A 1 91 ? 0.453 5.627 -9.119 1.00 93.00 91 PHE A CA 1
ATOM 703 C C . PHE A 1 91 ? -1.046 5.534 -9.402 1.00 93.00 91 PHE A C 1
ATOM 705 O O . PHE A 1 91 ? -1.841 5.950 -8.565 1.00 93.00 91 PHE A O 1
ATOM 712 N N . GLY A 1 92 ? -1.448 4.947 -10.533 1.00 93.88 92 GLY A N 1
ATOM 713 C CA . GLY A 1 92 ? -2.863 4.746 -10.852 1.00 93.88 92 GLY A CA 1
ATOM 714 C C . GLY A 1 92 ? -3.570 3.844 -9.838 1.00 93.88 92 GLY A C 1
ATOM 715 O O . GLY A 1 92 ? -4.673 4.158 -9.390 1.00 93.88 92 GLY A O 1
ATOM 716 N N . ILE A 1 93 ? -2.918 2.756 -9.422 1.00 93.00 93 ILE A N 1
ATOM 717 C CA . ILE A 1 93 ? -3.438 1.846 -8.397 1.00 93.00 93 ILE A CA 1
ATOM 718 C C . ILE A 1 93 ? -3.515 2.547 -7.039 1.00 93.00 93 ILE A C 1
ATOM 720 O O . ILE A 1 93 ? -4.547 2.462 -6.378 1.00 93.00 93 ILE A O 1
ATOM 724 N N . ALA A 1 94 ? -2.461 3.260 -6.638 1.00 90.81 94 ALA A N 1
ATOM 725 C CA . ALA A 1 94 ? -2.426 3.988 -5.373 1.00 90.81 94 ALA A CA 1
ATOM 726 C C . ALA A 1 94 ? -3.525 5.058 -5.308 1.00 90.81 94 ALA A C 1
ATOM 728 O O . ALA A 1 94 ? -4.295 5.089 -4.351 1.00 90.81 94 ALA A O 1
ATOM 729 N N . ALA A 1 95 ? -3.654 5.874 -6.358 1.00 90.31 95 ALA A N 1
ATOM 730 C CA . ALA A 1 95 ? -4.692 6.894 -6.457 1.00 90.31 95 ALA A CA 1
ATOM 731 C C . ALA A 1 95 ? -6.098 6.280 -6.411 1.00 90.31 95 ALA A C 1
ATOM 733 O O . ALA A 1 95 ? -6.955 6.771 -5.684 1.00 90.31 95 ALA A O 1
ATOM 734 N N . SER A 1 96 ? -6.328 5.174 -7.127 1.00 92.94 96 SER A N 1
ATOM 735 C CA . SER A 1 96 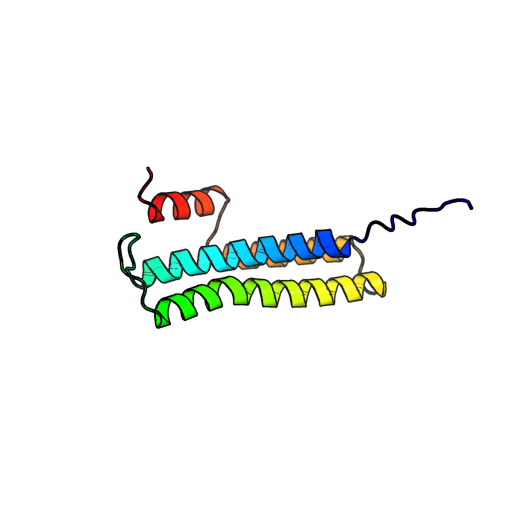? -7.627 4.488 -7.121 1.00 92.94 96 SER A CA 1
ATOM 736 C C . SER A 1 96 ? -7.959 3.900 -5.748 1.00 92.94 96 SER A C 1
ATOM 738 O O . SER A 1 96 ? -9.088 4.027 -5.284 1.00 92.94 96 SER A O 1
ATOM 740 N N . ALA A 1 97 ? -6.984 3.274 -5.080 1.00 90.12 97 ALA A N 1
ATOM 741 C CA . ALA A 1 97 ? -7.175 2.690 -3.755 1.00 90.12 97 ALA A CA 1
ATOM 742 C C . ALA A 1 97 ? -7.503 3.762 -2.706 1.00 90.12 97 ALA A C 1
ATOM 744 O O . ALA A 1 97 ? -8.457 3.603 -1.949 1.00 90.12 97 ALA A O 1
ATOM 745 N N . LEU A 1 98 ? -6.759 4.871 -2.701 1.00 86.88 98 LEU A N 1
ATOM 746 C CA . LEU A 1 98 ? -7.007 5.991 -1.791 1.00 86.88 98 LEU A CA 1
ATOM 747 C C . LEU A 1 98 ? -8.346 6.678 -2.086 1.00 86.88 98 LEU A C 1
ATOM 749 O O . LEU A 1 98 ? -9.107 6.943 -1.161 1.00 86.88 98 LEU A O 1
ATOM 753 N N . ALA A 1 99 ? -8.689 6.874 -3.362 1.00 87.94 99 ALA A N 1
ATOM 754 C CA . ALA A 1 99 ? -9.974 7.449 -3.754 1.00 87.94 99 ALA A CA 1
ATOM 755 C C . ALA A 1 99 ? -11.167 6.570 -3.342 1.00 87.94 99 ALA A C 1
ATOM 757 O O . ALA A 1 99 ? -12.178 7.093 -2.879 1.00 87.94 99 ALA A O 1
ATOM 758 N N . LEU A 1 100 ? -11.058 5.240 -3.458 1.00 86.25 100 LEU A N 1
ATOM 759 C CA . LEU A 1 100 ? -12.085 4.305 -2.972 1.00 86.25 100 LEU A CA 1
ATOM 760 C C . LEU A 1 100 ? -12.226 4.346 -1.451 1.00 86.25 100 LEU A C 1
ATOM 762 O O . LEU A 1 100 ? -13.329 4.222 -0.922 1.00 86.25 100 LEU A O 1
ATOM 766 N N . LEU A 1 101 ? -11.116 4.563 -0.753 1.00 84.94 101 LEU A N 1
ATOM 767 C CA . LEU A 1 101 ? -11.117 4.848 0.672 1.00 84.94 101 LEU A CA 1
ATOM 768 C C . LEU A 1 101 ? -11.533 6.286 0.978 1.00 84.94 101 LEU A C 1
ATOM 770 O O . LEU A 1 101 ? -11.440 6.683 2.122 1.00 84.94 101 LEU A O 1
ATOM 774 N N . GLY A 1 102 ? -11.980 7.093 0.016 1.00 80.12 102 GLY A N 1
ATOM 775 C CA . GLY A 1 102 ? -12.361 8.486 0.252 1.00 80.12 102 GLY A CA 1
ATOM 776 C C . GLY A 1 102 ? -11.252 9.350 0.858 1.00 80.12 102 GLY A C 1
ATOM 777 O O . GLY A 1 102 ? -11.566 10.395 1.407 1.00 80.12 102 GLY A O 1
ATOM 778 N N . VAL A 1 103 ? -9.989 8.916 0.786 1.00 76.81 103 VAL A N 1
ATOM 779 C CA . VAL A 1 103 ? -8.828 9.679 1.244 1.00 76.81 103 VAL A CA 1
ATOM 780 C C . VAL A 1 103 ? -8.482 10.657 0.135 1.00 76.81 103 VAL A C 1
ATOM 782 O O . VAL A 1 103 ? -7.920 10.285 -0.898 1.00 76.81 103 VAL A O 1
ATOM 785 N N . SER A 1 104 ? -8.871 11.911 0.339 1.00 69.56 104 SER A N 1
ATOM 786 C CA . SER A 1 104 ? -8.681 12.984 -0.639 1.00 69.56 104 SER A CA 1
ATOM 787 C C . SER A 1 104 ? -7.310 13.666 -0.534 1.00 69.56 104 SER A C 1
ATOM 789 O O . SER A 1 104 ? -6.866 14.318 -1.480 1.00 69.56 104 SER A O 1
ATOM 791 N N . GLY A 1 105 ? -6.602 13.464 0.583 1.00 65.38 105 GLY A N 1
ATOM 792 C CA . GLY A 1 105 ? -5.275 14.017 0.841 1.00 65.38 105 GLY A CA 1
ATOM 793 C C . GLY A 1 105 ? -4.609 13.429 2.088 1.00 65.38 105 GLY A C 1
ATOM 794 O O . GLY A 1 105 ? -5.201 12.632 2.814 1.00 65.38 105 GLY A O 1
ATOM 795 N N . VAL A 1 106 ? -3.359 13.830 2.344 1.00 63.19 106 VAL A N 1
ATOM 796 C CA . VAL A 1 106 ? -2.618 13.432 3.558 1.00 63.19 106 VAL A CA 1
ATOM 797 C C . VAL A 1 106 ? -3.279 14.008 4.814 1.00 63.19 106 VAL A C 1
ATOM 799 O O . VAL A 1 106 ? -3.294 13.346 5.845 1.00 63.19 106 VAL A O 1
ATOM 802 N N . ASP A 1 107 ? -3.894 15.188 4.714 1.00 68.31 107 ASP A N 1
ATOM 803 C CA . ASP A 1 107 ? -4.644 15.807 5.812 1.00 68.31 107 ASP A CA 1
ATOM 804 C C . ASP A 1 107 ? -5.853 14.968 6.248 1.00 68.31 107 ASP A C 1
ATOM 806 O O . ASP A 1 107 ? -6.203 14.960 7.422 1.00 68.31 107 ASP A O 1
ATOM 810 N N . ASP A 1 10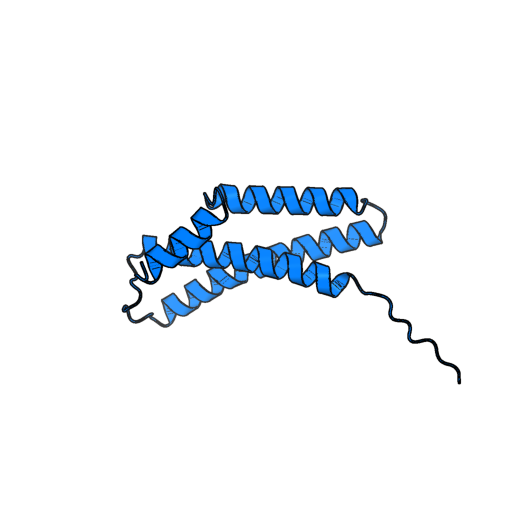8 ? -6.453 14.214 5.322 1.00 65.69 108 ASP A N 1
ATOM 811 C CA . ASP A 1 108 ? -7.555 13.285 5.603 1.00 65.69 108 ASP A CA 1
ATOM 812 C C . ASP A 1 108 ? -7.052 12.089 6.425 1.00 65.69 108 ASP A C 1
ATOM 814 O O . ASP A 1 108 ? -7.645 11.721 7.434 1.00 65.69 108 ASP A O 1
ATOM 818 N N . LEU A 1 109 ? -5.888 11.546 6.045 1.00 62.94 109 LEU A N 1
ATOM 819 C CA . LEU A 1 109 ? -5.198 10.473 6.769 1.00 62.94 109 LEU A CA 1
ATOM 820 C C . LEU A 1 109 ? -4.796 10.896 8.189 1.00 62.94 109 LEU A C 1
ATOM 822 O O . LEU A 1 109 ? -4.981 10.130 9.135 1.00 62.94 109 LEU A O 1
ATOM 826 N N . VAL A 1 110 ? -4.249 12.106 8.343 1.00 65.19 110 VAL A N 1
ATOM 827 C CA . VAL A 1 110 ? -3.873 12.659 9.656 1.00 65.19 110 VAL A CA 1
ATOM 828 C C . VAL A 1 110 ? -5.117 13.020 10.470 1.00 65.19 110 VAL A C 1
ATOM 830 O O . VAL A 1 110 ? -5.161 12.762 11.670 1.00 65.19 110 VAL A O 1
ATOM 833 N N . GLY A 1 111 ? -6.155 13.559 9.829 1.00 65.56 111 GLY A N 1
ATOM 834 C CA . GLY A 1 111 ? -7.423 13.902 10.466 1.00 65.56 111 GLY A CA 1
ATOM 835 C C . GLY A 1 111 ? -8.176 12.682 10.999 1.00 65.56 111 GLY A C 1
ATOM 836 O O . GLY A 1 111 ? -8.712 12.736 12.105 1.00 65.56 111 GLY A O 1
ATOM 837 N N . GLU A 1 112 ? -8.185 11.566 10.264 1.00 64.38 112 GLU A N 1
ATOM 838 C CA . GLU A 1 112 ? -8.726 10.286 10.750 1.00 64.38 112 GLU A CA 1
ATOM 839 C C . GLU A 1 112 ? -7.944 9.772 11.967 1.00 64.38 112 GLU A C 1
ATOM 841 O O . GLU A 1 112 ? -8.556 9.272 12.911 1.00 64.38 112 GLU A O 1
ATOM 846 N N . TRP A 1 113 ? -6.621 9.967 11.987 1.00 60.53 113 TRP A N 1
ATOM 847 C CA . TRP A 1 113 ? -5.750 9.623 13.116 1.00 60.53 113 TRP A CA 1
ATOM 848 C C . TRP A 1 113 ? -6.063 10.448 14.369 1.00 60.53 113 TRP A C 1
ATOM 850 O O . TRP A 1 113 ? -6.380 9.896 15.420 1.00 60.53 113 TRP A O 1
ATOM 860 N N . CYS A 1 114 ? -6.051 11.775 14.246 1.00 63.09 114 CYS A N 1
ATOM 861 C CA . CYS A 1 114 ? -6.346 12.683 15.354 1.00 63.09 114 CYS A CA 1
ATOM 862 C C . CYS A 1 114 ? -7.764 12.496 15.909 1.00 63.09 114 CYS A C 1
ATOM 864 O O . CYS A 1 114 ? -7.976 12.601 17.116 1.00 63.09 114 CYS A O 1
ATOM 866 N N . ARG A 1 115 ? -8.742 12.193 15.043 1.00 61.31 115 ARG A N 1
ATOM 867 C CA . ARG A 1 115 ? -10.128 11.944 15.459 1.00 61.31 115 ARG A CA 1
ATOM 868 C C . ARG A 1 115 ? -10.288 10.618 16.210 1.00 61.31 115 ARG A C 1
ATOM 870 O O . ARG A 1 115 ? -11.163 10.539 17.065 1.00 61.31 115 ARG A O 1
ATOM 877 N N . TYR A 1 116 ? -9.497 9.593 15.893 1.00 60.53 116 TYR A N 1
ATOM 878 C CA . TYR A 1 116 ? -9.588 8.289 16.557 1.00 60.53 116 TYR A CA 1
ATOM 879 C C . TYR A 1 116 ? -8.924 8.285 17.943 1.00 60.53 116 TYR A C 1
ATOM 881 O O . TYR A 1 116 ? -9.505 7.770 18.893 1.00 60.53 116 TYR A O 1
ATOM 889 N N . ASP A 1 117 ? -7.756 8.918 18.081 1.00 59.16 117 ASP A N 1
ATOM 890 C CA . ASP A 1 117 ? -7.001 8.934 19.344 1.00 59.16 117 ASP A CA 1
ATOM 891 C C . ASP A 1 117 ? -7.517 9.957 20.374 1.00 59.16 117 ASP A C 1
ATOM 893 O O . ASP A 1 117 ? -6.990 10.031 21.482 1.00 59.16 117 ASP A O 1
ATOM 897 N N . ASN A 1 118 ? -8.540 10.761 20.050 1.00 54.84 118 ASN A N 1
ATOM 898 C CA . ASN A 1 118 ? -9.010 11.867 20.903 1.00 54.84 118 ASN A CA 1
ATOM 899 C C . ASN A 1 118 ? -7.889 12.869 21.280 1.00 54.84 118 ASN A C 1
ATOM 901 O O . ASN A 1 118 ? -8.004 13.614 22.253 1.00 54.84 118 ASN A O 1
ATOM 905 N N . VAL A 1 119 ? -6.797 12.900 20.508 1.00 51.81 119 VAL A N 1
ATOM 906 C CA . VAL A 1 119 ? -5.681 13.838 20.674 1.00 51.81 119 VAL A CA 1
ATOM 907 C C . VAL A 1 119 ? -5.863 14.970 19.667 1.00 51.81 119 VAL A C 1
ATOM 909 O O . VAL A 1 119 ? -5.282 14.962 18.580 1.00 51.81 119 VAL A O 1
ATOM 912 N N . CYS A 1 120 ? -6.713 15.928 20.036 1.00 50.03 120 CYS A N 1
ATOM 913 C CA . CYS A 1 120 ? -6.763 17.297 19.516 1.00 50.03 120 CYS A CA 1
ATOM 914 C C . CYS A 1 120 ? -7.341 18.217 20.593 1.00 50.03 120 CYS A C 1
ATOM 916 O O . CYS A 1 120 ? -8.500 17.984 21.000 1.00 50.03 120 CYS A O 1
#
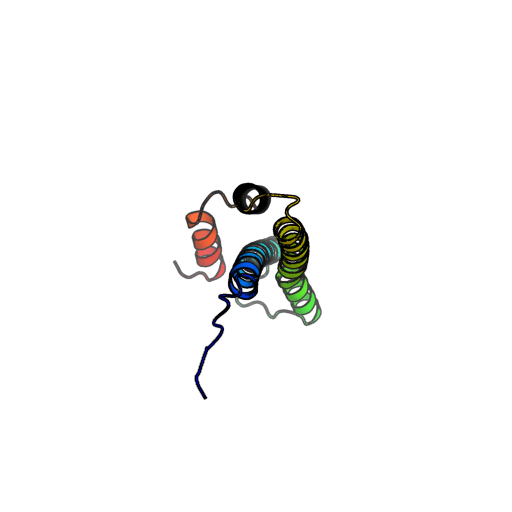
Sequence (120 aa):
MPGGNENRDEPGLALFLVWCVLGFVVGWTLNVRYAQSMGIGPEDEISGEQFAVFSVILLAPVSVFLRIGGQLGKEVRRGRISWATYWATLFGIAASALALLGVSGVDDLVGEWCRYDNVC